Protein AF-A0A7S2XNF6-F1 (afdb_monomer)

Radius of gyration: 23.45 Å; Cα contacts (8 Å, |Δi|>4): 161; chains: 1; bounding box: 45×54×55 Å

Structure (mmCIF, N/CA/C/O backbone):
data_AF-A0A7S2XNF6-F1
#
_entry.id   AF-A0A7S2XNF6-F1
#
loop_
_atom_site.group_PDB
_atom_site.id
_atom_site.type_symbol
_atom_site.label_atom_id
_atom_site.label_alt_id
_atom_site.label_comp_id
_atom_site.label_asym_id
_atom_site.label_entity_id
_atom_site.label_seq_id
_atom_site.pdbx_PDB_ins_code
_atom_site.Cartn_x
_atom_site.Cartn_y
_atom_site.Cartn_z
_atom_site.occupancy
_atom_site.B_iso_or_equiv
_atom_site.auth_seq_id
_atom_site.auth_comp_id
_atom_site.auth_asym_id
_atom_site.auth_atom_id
_atom_site.pdbx_PDB_model_num
ATOM 1 N N . GLN A 1 1 ? -14.787 25.022 -4.572 1.00 57.69 1 GLN A N 1
ATOM 2 C CA . GLN A 1 1 ? -13.680 25.891 -5.029 1.00 57.69 1 GLN A CA 1
ATOM 3 C C . GLN A 1 1 ? -14.022 27.320 -4.637 1.00 57.69 1 GLN A C 1
ATOM 5 O O . GLN A 1 1 ? -15.188 27.674 -4.739 1.00 57.69 1 GLN A O 1
ATOM 10 N N . TYR A 1 2 ? -13.059 28.119 -4.180 1.00 61.47 2 TYR A N 1
ATOM 11 C CA . TYR A 1 2 ? -13.254 29.553 -3.937 1.00 61.47 2 TYR A CA 1
ATOM 12 C C . TYR A 1 2 ? -12.346 30.314 -4.894 1.00 61.47 2 TYR A C 1
ATOM 14 O O . TYR A 1 2 ? -11.140 30.081 -4.911 1.00 61.47 2 TYR A O 1
ATOM 22 N N . ARG A 1 3 ? -12.933 31.156 -5.753 1.00 77.12 3 ARG A N 1
ATOM 23 C CA . ARG A 1 3 ? -12.209 31.897 -6.805 1.00 77.12 3 ARG A CA 1
ATOM 24 C C . ARG A 1 3 ? -11.314 31.006 -7.691 1.00 77.12 3 ARG A C 1
ATOM 26 O O . ARG A 1 3 ? -10.176 31.350 -7.980 1.00 77.12 3 ARG A O 1
ATOM 33 N N . GLY A 1 4 ? -11.814 29.834 -8.087 1.00 78.00 4 GLY A N 1
ATOM 34 C CA . GLY A 1 4 ? -11.086 28.896 -8.956 1.00 78.00 4 GLY A CA 1
ATOM 35 C C . GLY A 1 4 ? -10.005 28.059 -8.260 1.00 78.00 4 GLY A C 1
ATOM 36 O O . GLY A 1 4 ? -9.416 27.189 -8.893 1.00 78.00 4 GLY A O 1
ATOM 37 N N . GLN A 1 5 ? -9.771 28.254 -6.959 1.00 72.00 5 GLN A N 1
ATOM 38 C CA . GLN A 1 5 ? -8.829 27.446 -6.183 1.00 72.00 5 GLN A CA 1
ATOM 39 C C . GLN A 1 5 ? -9.556 26.375 -5.360 1.00 72.00 5 GLN A C 1
ATOM 41 O O . GLN A 1 5 ? -10.692 26.560 -4.898 1.00 72.00 5 GLN A O 1
ATOM 46 N N . LYS A 1 6 ? -8.914 25.212 -5.204 1.00 75.25 6 LYS A N 1
ATOM 47 C CA . LYS A 1 6 ? -9.422 24.123 -4.362 1.00 75.25 6 LYS A CA 1
ATOM 48 C C . LYS A 1 6 ? -9.409 24.590 -2.902 1.00 75.25 6 LYS A C 1
ATOM 50 O O . LYS A 1 6 ? -8.391 25.060 -2.420 1.00 75.25 6 LYS A O 1
ATOM 55 N N . LEU A 1 7 ? -10.557 24.483 -2.231 1.00 76.69 7 LEU A N 1
ATOM 56 C CA . LEU A 1 7 ? -10.688 24.803 -0.800 1.00 76.69 7 LEU A CA 1
ATOM 57 C C . LEU A 1 7 ? -10.157 23.667 0.080 1.00 76.69 7 LEU A C 1
ATOM 59 O O . LEU A 1 7 ? -9.658 23.917 1.166 1.00 76.69 7 LEU A O 1
ATOM 63 N N . PHE A 1 8 ? -10.264 22.433 -0.411 1.00 80.88 8 PHE A N 1
ATOM 64 C CA . PHE A 1 8 ? -9.839 21.217 0.266 1.00 80.88 8 PHE A CA 1
ATOM 65 C C . PHE A 1 8 ? -9.009 20.385 -0.704 1.00 80.88 8 PHE A C 1
ATOM 67 O O . PHE A 1 8 ? -9.299 20.350 -1.905 1.00 80.88 8 PHE A O 1
ATOM 74 N N . ASN A 1 9 ? -7.981 19.735 -0.173 1.00 80.44 9 ASN A N 1
ATOM 75 C CA . ASN A 1 9 ? -7.064 18.899 -0.934 1.00 80.44 9 ASN A CA 1
ATOM 76 C C . ASN A 1 9 ? -7.484 17.429 -0.914 1.00 80.44 9 ASN A C 1
ATOM 78 O O . ASN A 1 9 ? -7.247 16.735 -1.902 1.00 80.44 9 ASN A O 1
ATOM 82 N N . ALA A 1 10 ? -8.158 16.976 0.148 1.00 80.38 10 ALA A N 1
ATOM 83 C CA . ALA A 1 10 ? -8.678 15.618 0.234 1.00 80.38 10 ALA A CA 1
ATOM 84 C C . ALA A 1 10 ? -9.987 15.530 1.038 1.00 80.38 10 ALA A C 1
ATOM 86 O O . ALA A 1 10 ? -10.392 16.456 1.747 1.00 80.38 10 ALA A O 1
ATOM 87 N N . LEU A 1 11 ? -10.657 14.389 0.885 1.00 83.06 11 LEU A N 1
ATOM 88 C CA . LEU A 1 11 ? -11.768 13.932 1.711 1.00 83.06 11 LEU A CA 1
ATOM 89 C C . LEU A 1 11 ? -11.308 12.644 2.387 1.00 83.06 11 LEU A C 1
ATOM 91 O O . LEU A 1 11 ? -11.030 11.662 1.701 1.00 83.06 11 LEU A O 1
ATOM 95 N N . ILE A 1 12 ? -11.229 12.652 3.711 1.00 84.06 12 ILE A N 1
ATOM 96 C CA . ILE A 1 12 ? -10.926 11.453 4.486 1.00 84.06 12 ILE A CA 1
ATOM 97 C C . ILE A 1 12 ? -12.250 10.796 4.839 1.00 84.06 12 ILE A C 1
ATOM 99 O O . ILE A 1 12 ? -13.157 11.458 5.339 1.00 84.06 12 ILE A O 1
ATOM 103 N N . THR A 1 13 ? -12.360 9.501 4.551 1.00 85.75 13 THR A N 1
ATOM 104 C CA . THR A 1 13 ? -13.512 8.675 4.918 1.00 85.75 13 THR A CA 1
ATOM 105 C C . THR A 1 13 ? -12.994 7.433 5.628 1.00 85.75 13 THR A C 1
ATOM 107 O O . THR A 1 13 ? -12.223 6.677 5.044 1.00 85.75 13 THR A O 1
ATOM 110 N N . ALA A 1 14 ? -13.408 7.225 6.876 1.00 83.69 14 ALA A N 1
ATOM 111 C CA . ALA A 1 14 ? -13.197 5.975 7.590 1.00 83.69 14 ALA A CA 1
ATOM 112 C C . ALA A 1 14 ? -14.506 5.188 7.608 1.00 83.69 14 ALA A C 1
ATOM 114 O O . ALA A 1 14 ? -15.572 5.731 7.926 1.00 83.69 14 ALA A O 1
ATOM 115 N N . THR A 1 15 ? -14.407 3.910 7.264 1.00 86.31 15 THR A N 1
ATOM 116 C CA . THR A 1 15 ? -15.527 2.970 7.257 1.00 86.31 15 THR A CA 1
ATOM 117 C C . THR A 1 15 ? -15.275 1.847 8.251 1.00 86.31 15 THR A C 1
ATOM 119 O O . THR A 1 15 ? -14.129 1.596 8.628 1.00 86.31 15 THR A O 1
ATOM 122 N N . ASN A 1 16 ? -16.344 1.203 8.707 1.00 84.19 16 ASN A N 1
ATOM 123 C CA . ASN A 1 16 ? -16.236 -0.062 9.429 1.00 84.19 16 ASN A CA 1
ATOM 124 C C . ASN A 1 16 ? -16.137 -1.251 8.453 1.00 84.19 16 ASN A C 1
ATOM 126 O O . ASN A 1 16 ? -16.149 -1.086 7.233 1.00 84.19 16 ASN A O 1
ATOM 130 N N . GLU A 1 17 ? -16.092 -2.464 8.993 1.00 79.75 17 GLU A N 1
ATOM 131 C CA . GLU A 1 17 ? -16.047 -3.726 8.249 1.00 79.75 17 GLU A CA 1
ATOM 132 C C . GLU A 1 17 ? -17.258 -3.967 7.330 1.00 79.75 17 GLU A C 1
ATOM 134 O O . GLU A 1 17 ? -17.167 -4.749 6.385 1.00 79.75 17 GLU A O 1
ATOM 139 N N . HIS A 1 18 ? -18.375 -3.274 7.566 1.00 86.31 18 HIS A N 1
ATOM 140 C CA . HIS A 1 18 ? -19.580 -3.329 6.737 1.00 86.31 18 HIS A CA 1
ATOM 141 C C . HIS A 1 18 ? -19.607 -2.256 5.635 1.00 86.31 18 HIS A C 1
ATOM 143 O O . HIS A 1 18 ? -20.568 -2.184 4.870 1.00 86.31 18 HIS A O 1
ATOM 149 N N . GLY A 1 19 ? -18.565 -1.424 5.529 1.00 83.31 19 GLY A N 1
ATOM 150 C CA . GLY A 1 19 ? -18.498 -0.320 4.568 1.00 83.31 19 GLY A CA 1
ATOM 151 C C . GLY A 1 19 ? -19.325 0.906 4.970 1.00 83.31 19 GLY A C 1
ATOM 152 O O . GLY A 1 19 ? -19.495 1.825 4.170 1.00 83.31 19 GLY A O 1
ATOM 153 N N . GLU A 1 20 ? -19.832 0.952 6.201 1.00 85.94 20 GLU A N 1
ATOM 154 C CA . GLU A 1 20 ? -20.594 2.085 6.718 1.00 85.94 20 GLU A CA 1
ATOM 155 C C . GLU A 1 20 ? -19.645 3.207 7.132 1.00 85.94 20 GLU A C 1
ATOM 157 O O . GLU A 1 20 ? -18.637 2.975 7.802 1.00 85.94 20 GLU A O 1
ATOM 162 N N . ILE A 1 21 ? -19.978 4.444 6.768 1.00 87.75 21 ILE A N 1
ATOM 163 C CA . ILE A 1 21 ? -19.160 5.615 7.089 1.00 87.75 21 ILE A CA 1
ATOM 164 C C . ILE A 1 21 ? -19.257 5.909 8.589 1.00 87.75 21 ILE A C 1
ATOM 166 O O . ILE A 1 21 ? -20.337 6.180 9.110 1.00 87.75 21 ILE A O 1
ATOM 170 N N . ARG A 1 22 ? -18.110 5.891 9.276 1.00 85.56 22 ARG A N 1
ATOM 171 C CA . ARG A 1 22 ? -17.988 6.209 10.711 1.00 85.56 22 ARG A CA 1
ATOM 172 C C . ARG A 1 22 ? -17.315 7.551 10.969 1.00 85.56 22 ARG A C 1
ATOM 174 O O . ARG A 1 22 ? -17.560 8.177 11.994 1.00 85.56 22 ARG A O 1
ATOM 181 N N . LEU A 1 23 ? -16.505 8.011 10.021 1.00 88.25 23 LEU A N 1
ATOM 182 C CA . LEU A 1 23 ? -15.846 9.306 10.077 1.00 88.25 23 LEU A CA 1
ATOM 183 C C . LEU A 1 23 ? -15.712 9.855 8.663 1.00 88.25 23 LEU A C 1
AT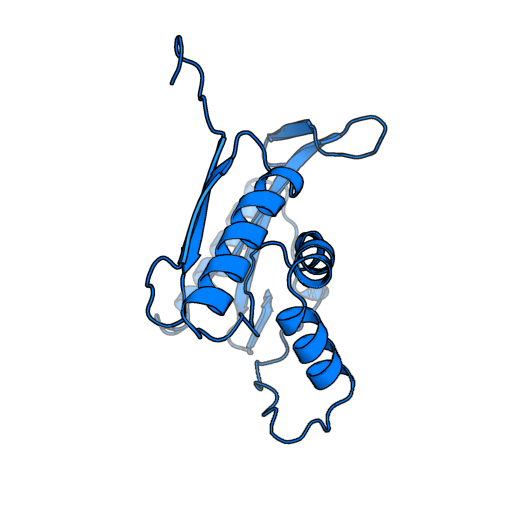OM 185 O O . LEU A 1 23 ? -15.253 9.146 7.770 1.00 88.25 23 LEU A O 1
ATOM 189 N N . GLN A 1 24 ? -16.079 11.115 8.454 1.00 89.81 24 GLN A N 1
ATOM 190 C CA . GLN A 1 24 ? -15.865 11.775 7.174 1.00 89.81 24 GLN A CA 1
ATOM 191 C C . GLN A 1 24 ? -15.599 13.263 7.374 1.00 89.81 24 GLN A C 1
ATOM 193 O O . GLN A 1 24 ? -16.384 13.956 8.016 1.00 89.81 24 GLN A O 1
ATOM 198 N N . PHE A 1 25 ? -14.483 13.757 6.840 1.00 86.12 25 PHE A N 1
ATOM 199 C CA . PHE A 1 25 ? -14.121 15.170 6.936 1.00 86.12 25 PHE A CA 1
ATOM 200 C C . PHE A 1 25 ? -13.189 15.596 5.803 1.00 86.12 25 PHE A C 1
ATOM 202 O O . PHE A 1 25 ? -12.435 14.802 5.237 1.00 86.12 25 PHE A O 1
ATOM 209 N N . HIS A 1 26 ? -13.254 16.880 5.463 1.00 85.31 26 HIS A N 1
ATOM 210 C CA . HIS A 1 26 ? -12.366 17.483 4.482 1.00 85.31 26 HIS A CA 1
ATOM 211 C C . HIS A 1 26 ? -11.036 17.878 5.118 1.00 85.31 26 HIS A C 1
ATOM 213 O O . HIS A 1 26 ? -11.017 18.410 6.227 1.00 85.31 26 HIS A O 1
ATOM 219 N N . THR A 1 27 ? -9.941 17.703 4.381 1.00 80.06 27 THR A N 1
ATOM 220 C CA . THR A 1 27 ? -8.632 18.222 4.780 1.00 80.06 27 THR A CA 1
ATOM 221 C C . THR A 1 27 ? -8.117 19.246 3.780 1.00 80.06 27 THR A C 1
ATOM 223 O O . THR A 1 27 ? -8.299 19.143 2.562 1.00 80.06 27 THR A O 1
ATOM 226 N N . VAL A 1 28 ? -7.472 20.278 4.309 1.00 74.50 28 VAL A N 1
ATOM 227 C CA . VAL A 1 28 ? -6.779 21.321 3.549 1.00 74.50 28 VAL A CA 1
ATOM 228 C C . VAL A 1 28 ? -5.314 20.955 3.293 1.00 74.50 28 VAL A C 1
ATOM 230 O O . VAL A 1 28 ? -4.676 21.569 2.445 1.00 74.50 28 VAL A O 1
ATOM 233 N N . SER A 1 29 ? -4.776 19.927 3.958 1.00 75.38 29 SER A N 1
ATOM 234 C CA . SER A 1 29 ? -3.480 19.315 3.627 1.00 75.38 29 SER A CA 1
ATOM 235 C C . SER A 1 29 ? -3.437 17.832 4.015 1.00 75.38 29 SER A C 1
ATOM 237 O O . SER A 1 29 ? -4.434 17.274 4.468 1.00 75.38 29 SER A O 1
ATOM 239 N N . ASP A 1 30 ? -2.286 17.195 3.817 1.00 69.62 30 ASP A N 1
ATOM 240 C CA . ASP A 1 30 ? -1.969 15.833 4.256 1.00 69.62 30 ASP A CA 1
ATOM 241 C C . ASP A 1 30 ? -1.483 15.756 5.719 1.00 69.62 30 ASP A C 1
ATOM 243 O O . ASP A 1 30 ? -1.061 14.693 6.169 1.00 69.62 30 ASP A O 1
ATOM 247 N N . SER A 1 31 ? -1.545 16.862 6.475 1.00 79.19 31 SER A N 1
ATOM 248 C CA . SER A 1 31 ? -1.114 16.887 7.878 1.00 79.19 31 SER A CA 1
ATOM 249 C C . SER A 1 31 ? -2.083 16.132 8.788 1.00 79.19 31 SER A C 1
ATOM 251 O O . SER A 1 31 ? -3.299 16.346 8.749 1.00 79.19 31 SER A O 1
ATOM 253 N N . HIS A 1 32 ? -1.516 15.317 9.678 1.00 83.19 32 HIS A N 1
ATOM 254 C CA . HIS A 1 32 ? -2.246 14.569 10.698 1.00 83.19 32 HIS A CA 1
ATOM 255 C C . HIS A 1 32 ? -2.990 15.451 11.708 1.00 83.19 32 HIS A C 1
ATOM 257 O O . HIS A 1 32 ? -4.031 15.033 12.212 1.00 83.19 32 HIS A O 1
ATOM 263 N N . ASP A 1 33 ? -2.542 16.688 11.949 1.00 84.69 33 ASP A N 1
ATOM 264 C CA . ASP A 1 33 ? -3.170 17.596 12.926 1.00 84.69 33 ASP A CA 1
ATOM 265 C C . ASP A 1 33 ? -4.654 17.854 12.624 1.00 84.69 33 ASP A C 1
ATOM 267 O O . ASP A 1 33 ? -5.476 18.022 13.525 1.00 84.69 33 ASP A O 1
ATOM 271 N N . GLN A 1 34 ? -5.026 17.824 11.342 1.00 84.75 34 GLN A N 1
ATOM 272 C CA . GLN A 1 34 ? -6.407 18.024 10.894 1.00 84.75 34 GLN A CA 1
ATOM 273 C C . GLN A 1 34 ? -7.319 16.837 11.213 1.00 84.75 34 GLN A C 1
ATOM 275 O O . GLN A 1 34 ? -8.539 16.975 11.163 1.00 84.75 34 GLN A O 1
ATOM 280 N N . MET A 1 35 ? -6.745 15.681 11.547 1.00 87.06 35 MET A N 1
ATOM 281 C CA . MET A 1 35 ? -7.489 14.475 11.895 1.00 87.06 35 MET A CA 1
ATOM 282 C C . MET A 1 35 ? -7.785 14.370 13.393 1.00 87.06 35 MET A C 1
ATOM 284 O O . MET A 1 35 ? -8.684 13.623 13.771 1.00 87.06 35 MET A O 1
ATOM 288 N N . ILE A 1 36 ? -7.088 15.130 14.247 1.00 89.62 36 ILE A N 1
ATOM 289 C CA . ILE A 1 36 ? -7.204 15.018 15.710 1.00 89.62 36 ILE A CA 1
ATOM 290 C C . ILE A 1 36 ? -8.638 15.281 16.177 1.00 89.62 36 ILE A C 1
ATOM 292 O O . ILE A 1 36 ? -9.240 14.430 16.829 1.00 89.62 36 ILE A O 1
ATOM 296 N N . ALA A 1 37 ? -9.204 16.438 15.824 1.00 90.12 37 ALA A N 1
ATOM 297 C CA . ALA A 1 37 ? -10.549 16.810 16.261 1.00 90.12 37 ALA A CA 1
ATOM 298 C C . ALA A 1 37 ? -11.636 15.842 15.737 1.00 90.12 37 ALA A C 1
ATOM 300 O O . ALA A 1 37 ? -12.456 15.394 16.543 1.00 90.12 37 ALA A O 1
ATOM 301 N N . PRO A 1 38 ? -11.635 15.443 14.447 1.00 90.19 38 PRO A N 1
ATOM 302 C CA . PRO A 1 38 ? -12.537 14.406 13.946 1.00 90.19 38 PRO A CA 1
ATOM 303 C C . PRO A 1 38 ? -12.408 13.062 14.680 1.00 90.19 38 PRO A C 1
ATOM 305 O O . PRO A 1 38 ? -13.424 12.474 15.045 1.00 90.19 38 PRO A O 1
ATOM 308 N N . ILE A 1 39 ? -11.184 12.586 14.946 1.00 91.44 39 ILE A N 1
ATOM 309 C CA . ILE A 1 39 ? -10.951 11.325 15.671 1.00 91.44 39 ILE A CA 1
ATOM 310 C C . ILE A 1 39 ? -11.477 11.420 17.105 1.00 91.44 39 ILE A C 1
ATOM 312 O O . ILE A 1 39 ? -12.172 10.518 17.563 1.00 91.44 39 ILE A O 1
ATOM 316 N N . GLN A 1 40 ? -11.201 12.519 17.808 1.00 92.75 40 GLN A N 1
ATOM 317 C CA . GLN A 1 40 ? -11.695 12.727 19.171 1.00 92.75 40 GLN A CA 1
ATOM 318 C C . GLN A 1 40 ? -13.226 12.780 19.225 1.00 92.75 40 GLN A C 1
ATOM 320 O O . GLN A 1 40 ? -13.823 12.190 20.124 1.00 92.75 40 GLN A O 1
ATOM 325 N N . ALA A 1 41 ? -13.870 13.439 18.258 1.00 91.25 41 ALA A N 1
ATOM 326 C CA . ALA A 1 41 ? -15.327 13.472 18.156 1.00 91.25 41 ALA A CA 1
ATOM 327 C C . ALA A 1 41 ? -15.911 12.076 17.882 1.00 91.25 41 ALA A C 1
ATOM 329 O O . 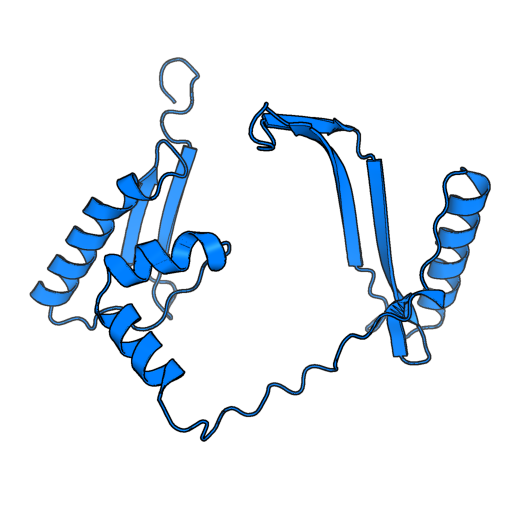ALA A 1 41 ? -16.886 11.676 18.520 1.00 91.25 41 ALA A O 1
ATOM 330 N N . PHE A 1 42 ? -15.284 11.309 16.989 1.00 92.06 42 PHE A N 1
ATOM 331 C CA . PHE A 1 42 ? -15.659 9.922 16.727 1.00 92.06 42 PHE A CA 1
ATOM 332 C C . PHE A 1 42 ? -15.549 9.053 17.986 1.00 92.06 42 PHE A C 1
ATOM 334 O O . PHE A 1 42 ? -16.525 8.420 18.370 1.00 92.06 42 PHE A O 1
ATOM 341 N N . LEU A 1 43 ? -14.412 9.076 18.686 1.00 93.06 43 LEU A N 1
ATOM 342 C CA . LEU A 1 43 ? -14.239 8.296 19.916 1.00 93.06 43 LEU A CA 1
ATOM 343 C C . LEU A 1 43 ? -15.223 8.728 21.006 1.00 93.06 43 LEU A C 1
ATOM 345 O O . LEU A 1 43 ? -15.788 7.893 21.706 1.00 93.06 43 LEU A O 1
ATOM 349 N N . LYS A 1 44 ? -15.475 10.032 21.144 1.00 93.69 44 LYS A N 1
ATOM 350 C CA . LYS A 1 44 ? -16.468 10.542 22.092 1.00 93.69 44 LYS A CA 1
ATOM 351 C C . LYS A 1 44 ? -17.859 9.975 21.796 1.00 93.69 44 LYS A C 1
ATOM 353 O O . LYS A 1 44 ? -18.482 9.422 22.695 1.00 93.69 44 LYS A O 1
ATOM 358 N N . THR A 1 45 ? -18.317 10.072 20.550 1.00 91.56 45 THR A N 1
ATOM 359 C CA . THR A 1 45 ? -19.634 9.544 20.159 1.00 91.56 45 THR A CA 1
ATOM 360 C C . THR A 1 45 ? -19.706 8.025 20.294 1.00 91.56 45 THR A C 1
ATOM 362 O O . THR A 1 45 ? -20.717 7.514 20.763 1.00 91.56 45 THR A O 1
ATOM 365 N N . ALA A 1 46 ? -18.630 7.297 19.980 1.00 90.62 46 ALA A N 1
ATOM 366 C CA . ALA A 1 46 ? -18.565 5.858 20.211 1.00 90.62 46 ALA A CA 1
ATOM 367 C C . ALA A 1 46 ? -18.817 5.512 21.689 1.00 90.62 46 ALA A C 1
ATOM 369 O O . ALA A 1 46 ? -19.673 4.679 21.973 1.00 90.62 46 ALA A O 1
ATOM 370 N N . ASN A 1 47 ? -18.185 6.226 22.628 1.00 93.31 47 ASN A N 1
ATOM 371 C CA . ASN A 1 47 ? -18.457 6.050 24.060 1.00 93.31 47 ASN A CA 1
ATOM 372 C C . ASN A 1 47 ? -19.905 6.397 24.436 1.00 93.31 47 ASN A C 1
ATOM 374 O O . ASN A 1 47 ? -20.542 5.644 25.167 1.00 93.31 47 ASN A O 1
ATOM 378 N N . GLU A 1 48 ? -20.427 7.527 23.951 1.00 94.19 48 GLU A N 1
ATOM 379 C CA . GLU A 1 48 ? -21.784 7.998 24.279 1.00 94.19 48 GLU A CA 1
ATOM 380 C C . GLU A 1 48 ? -22.873 7.009 23.840 1.00 94.19 48 GLU A C 1
ATOM 382 O O . GLU A 1 48 ? -23.878 6.855 24.534 1.00 94.19 48 GLU A O 1
ATOM 387 N N . TYR A 1 49 ? -22.660 6.313 22.722 1.00 90.69 49 TYR A N 1
ATOM 388 C CA . TYR A 1 49 ? -23.592 5.319 22.186 1.00 90.69 49 TYR A CA 1
ATOM 389 C C . TYR A 1 49 ? -23.238 3.870 22.555 1.00 90.69 49 TYR A C 1
ATOM 391 O O . TYR A 1 49 ? -23.913 2.947 22.100 1.00 90.69 49 TYR A O 1
ATOM 399 N N . GLY A 1 50 ? -22.209 3.651 23.381 1.00 90.88 50 GLY A N 1
ATOM 400 C CA . GLY A 1 50 ? -21.781 2.312 23.798 1.00 90.88 50 GLY A CA 1
ATOM 401 C C . GLY A 1 50 ? -21.235 1.449 22.655 1.00 90.88 50 GLY A C 1
ATOM 402 O O . GLY A 1 50 ? -21.373 0.230 22.688 1.00 90.88 50 GLY A O 1
ATOM 403 N N . HIS A 1 51 ? -20.661 2.071 21.625 1.00 89.00 51 HIS A N 1
ATOM 404 C CA . HIS A 1 51 ? -19.973 1.377 20.543 1.00 89.00 51 HIS A CA 1
ATOM 405 C C . HIS A 1 51 ? -18.526 1.065 20.917 1.00 89.00 51 HIS A C 1
ATOM 407 O O . HIS A 1 51 ? -17.839 1.878 21.541 1.00 89.00 51 HIS A O 1
ATOM 413 N N . ASP A 1 52 ? -18.040 -0.081 20.448 1.00 89.31 52 ASP A N 1
ATOM 414 C CA . ASP A 1 52 ? -16.638 -0.446 20.593 1.00 89.31 52 ASP A CA 1
ATOM 415 C C . ASP A 1 52 ? -15.728 0.528 19.834 1.00 89.31 52 ASP A C 1
ATOM 417 O O . ASP A 1 52 ? -16.027 1.001 18.731 1.00 89.31 52 ASP A O 1
ATOM 421 N N . HIS A 1 53 ? -14.574 0.817 20.428 1.00 92.06 53 HIS A N 1
ATOM 422 C CA . HIS A 1 53 ? -13.524 1.569 19.758 1.00 92.06 53 HIS A CA 1
ATOM 423 C C . HIS A 1 53 ? -12.798 0.698 18.721 1.00 92.06 53 HIS A C 1
ATOM 425 O O . HIS A 1 53 ? -12.681 -0.516 18.897 1.00 92.06 53 HIS A O 1
ATOM 431 N N . PRO A 1 54 ? -12.232 1.298 17.659 1.00 91.38 54 PRO A N 1
ATOM 432 C CA . PRO A 1 54 ? -11.523 0.535 16.642 1.00 91.38 54 PRO A CA 1
ATOM 433 C 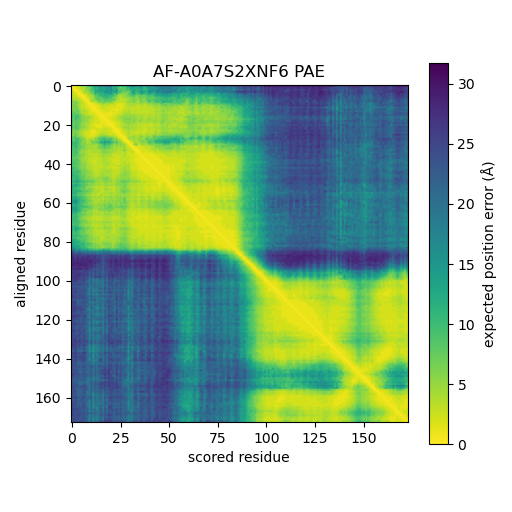C . PRO A 1 54 ? -10.273 -0.130 17.226 1.00 91.38 54 PRO A C 1
ATOM 435 O O . PRO A 1 54 ? -9.426 0.523 17.839 1.00 91.38 54 PRO A O 1
ATOM 438 N N . ILE A 1 55 ? -10.147 -1.435 17.000 1.00 91.94 55 ILE A N 1
ATOM 439 C CA . ILE A 1 55 ? -8.988 -2.257 17.394 1.00 91.94 55 ILE A CA 1
ATOM 440 C C . ILE A 1 55 ? -8.074 -2.594 16.207 1.00 91.94 55 ILE A C 1
ATOM 442 O O . ILE A 1 55 ? -6.947 -3.043 16.399 1.00 91.94 55 ILE A O 1
ATOM 446 N N . LEU A 1 56 ? -8.536 -2.335 14.982 1.00 89.38 56 LEU A N 1
ATOM 447 C CA . LEU A 1 56 ? -7.795 -2.526 13.741 1.00 89.38 56 LEU A CA 1
ATOM 448 C C . LEU A 1 56 ? -7.943 -1.280 12.864 1.00 89.38 56 LEU A C 1
ATOM 450 O O . LEU A 1 56 ? -9.032 -0.725 12.740 1.00 89.38 56 LEU A O 1
ATOM 454 N N . LEU A 1 57 ? -6.843 -0.855 12.244 1.00 88.31 57 LEU A N 1
ATOM 455 C CA . LEU A 1 57 ? -6.812 0.251 11.293 1.00 88.31 57 LEU A CA 1
ATOM 456 C C . LEU A 1 57 ? -5.969 -0.151 10.087 1.00 88.31 57 LEU A C 1
ATOM 458 O O . LEU A 1 57 ? -4.880 -0.704 10.239 1.00 88.31 57 LEU A O 1
ATOM 462 N N . THR A 1 58 ? -6.472 0.148 8.892 1.00 84.38 58 THR A N 1
ATOM 463 C CA . THR A 1 58 ? -5.742 -0.031 7.636 1.00 84.38 58 THR A CA 1
ATOM 464 C C . THR A 1 58 ? -5.435 1.334 7.031 1.00 84.38 58 THR A C 1
ATOM 466 O O . THR A 1 58 ? -6.245 2.256 7.098 1.00 84.38 58 THR A O 1
ATOM 469 N N . THR A 1 59 ? -4.228 1.481 6.496 1.00 84.81 59 THR A N 1
ATOM 470 C CA . THR A 1 59 ? -3.738 2.703 5.848 1.00 84.81 59 THR A CA 1
ATOM 471 C C . THR A 1 59 ? -2.780 2.308 4.727 1.00 84.81 59 THR A C 1
ATOM 473 O O . THR A 1 59 ? -2.093 1.288 4.820 1.00 84.81 59 THR A O 1
ATOM 476 N N . ASP A 1 60 ? -2.732 3.115 3.672 1.00 80.50 60 ASP A N 1
ATOM 477 C CA . ASP A 1 60 ? -1.756 3.016 2.587 1.00 80.50 60 ASP A CA 1
ATOM 478 C C . ASP A 1 60 ? -0.364 3.543 2.993 1.00 80.50 60 ASP A C 1
ATOM 480 O O . ASP A 1 60 ? 0.628 3.248 2.326 1.00 80.50 60 ASP A O 1
ATOM 484 N N . LYS A 1 61 ? -0.260 4.267 4.119 1.00 82.06 61 LYS A N 1
ATOM 485 C CA . LYS A 1 61 ? 0.987 4.824 4.672 1.00 82.06 61 LYS A CA 1
ATOM 486 C C . LYS A 1 61 ? 1.286 4.316 6.089 1.00 82.06 61 LYS A C 1
ATOM 488 O O . LYS A 1 61 ? 1.518 5.118 7.000 1.00 82.06 61 LYS A O 1
ATOM 493 N N . PRO A 1 62 ? 1.384 2.990 6.308 1.00 83.81 62 PRO A N 1
ATOM 494 C CA . PRO A 1 62 ? 1.515 2.408 7.645 1.00 83.81 62 PRO A CA 1
ATOM 495 C C . PRO A 1 62 ? 2.710 2.954 8.432 1.00 83.81 62 PRO A C 1
ATOM 497 O O . PRO A 1 62 ? 2.576 3.240 9.618 1.00 83.81 62 PRO A O 1
ATOM 500 N N . CYS A 1 63 ? 3.865 3.167 7.796 1.00 82.38 63 CYS A N 1
ATOM 501 C CA . CYS A 1 63 ? 5.042 3.701 8.488 1.00 82.38 63 CYS A CA 1
ATOM 502 C C . CYS A 1 63 ? 4.869 5.157 8.947 1.00 82.38 63 CYS A C 1
ATOM 504 O O . CYS A 1 63 ? 5.380 5.517 10.005 1.00 82.38 63 CYS A O 1
ATOM 506 N N . GLY A 1 64 ? 4.173 5.985 8.162 1.00 83.94 64 GLY A N 1
ATOM 507 C CA . GLY A 1 64 ? 3.942 7.392 8.498 1.00 83.94 64 GLY A CA 1
ATOM 508 C C . GLY A 1 64 ? 2.845 7.559 9.545 1.00 83.94 64 GLY A C 1
ATOM 509 O O . GLY A 1 64 ? 2.992 8.328 10.490 1.00 83.94 64 GLY A O 1
ATOM 510 N N . ASP A 1 65 ? 1.774 6.784 9.412 1.00 88.25 65 ASP A N 1
ATOM 511 C CA . ASP A 1 65 ? 0.536 6.981 10.162 1.00 88.25 65 ASP A CA 1
ATOM 512 C C . ASP A 1 65 ? 0.500 6.242 11.502 1.00 88.25 65 ASP A C 1
ATOM 514 O O . ASP A 1 65 ? -0.207 6.653 12.425 1.00 88.25 65 ASP A O 1
ATOM 518 N N . LYS A 1 66 ? 1.268 5.150 11.634 1.00 90.00 66 LYS A N 1
ATOM 519 C CA . LYS A 1 66 ? 1.209 4.258 12.801 1.00 90.00 66 LYS A CA 1
ATOM 520 C C . LYS A 1 66 ? 1.346 5.012 14.117 1.00 90.00 66 LYS A C 1
ATOM 522 O O . LYS A 1 66 ? 0.542 4.810 15.021 1.00 90.00 66 LYS A O 1
ATOM 527 N N . ARG A 1 67 ? 2.356 5.877 14.238 1.00 92.12 67 ARG A N 1
ATOM 528 C CA . ARG A 1 67 ? 2.598 6.617 15.482 1.00 92.12 67 ARG A CA 1
ATOM 529 C C . ARG A 1 67 ? 1.402 7.495 15.846 1.00 92.12 67 ARG A C 1
ATOM 531 O O . ARG A 1 67 ? 0.924 7.419 16.972 1.00 92.12 67 ARG A O 1
ATOM 538 N N . PHE A 1 68 ? 0.905 8.264 14.883 1.00 92.50 68 PHE A N 1
ATOM 539 C CA . PHE A 1 68 ? -0.202 9.188 15.085 1.00 92.50 68 PHE A CA 1
ATOM 540 C C . PHE A 1 68 ? -1.465 8.476 15.582 1.00 92.50 68 PHE A C 1
ATOM 542 O O . PHE A 1 68 ? -2.023 8.858 16.612 1.00 92.50 68 PHE A O 1
ATOM 549 N N . PHE A 1 69 ? -1.886 7.402 14.907 1.00 93.25 69 PHE A N 1
ATOM 550 C CA . PHE A 1 69 ? -3.100 6.684 15.299 1.00 93.25 69 PHE A CA 1
ATOM 551 C C . PHE A 1 69 ? -2.955 5.965 16.643 1.00 93.25 69 PHE A C 1
ATOM 553 O O . PHE A 1 69 ? -3.886 5.997 17.443 1.00 93.25 69 PHE A O 1
ATOM 560 N N . LEU A 1 70 ? -1.792 5.376 16.945 1.00 93.62 70 LEU A N 1
ATOM 561 C CA . LEU A 1 70 ? -1.549 4.753 18.254 1.00 93.62 70 LEU A CA 1
ATOM 562 C C . LEU A 1 70 ? -1.483 5.781 19.395 1.00 93.62 70 LEU A C 1
ATOM 564 O O . LEU A 1 70 ? -1.765 5.437 20.543 1.00 93.62 70 LEU A O 1
ATOM 568 N N . GLU A 1 71 ? -1.098 7.029 19.123 1.00 94.31 71 GLU A N 1
ATOM 569 C CA . GLU A 1 7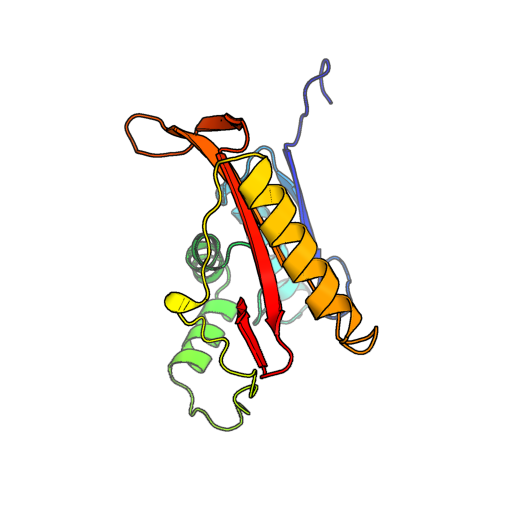1 ? -1.113 8.120 20.106 1.00 94.31 71 GLU A CA 1
ATOM 570 C C . GLU A 1 71 ? -2.543 8.603 20.405 1.00 94.31 71 GLU A C 1
ATOM 572 O O . GLU A 1 71 ? -2.859 8.859 21.567 1.00 94.31 71 GLU A O 1
ATOM 577 N N . HIS A 1 72 ? -3.416 8.651 19.395 1.00 92.81 72 HIS A N 1
ATOM 578 C CA . HIS A 1 72 ? -4.750 9.259 19.504 1.00 92.81 72 HIS A CA 1
ATOM 579 C C . HIS A 1 72 ? -5.902 8.259 19.683 1.00 92.81 72 HIS A C 1
ATOM 581 O O . HIS A 1 72 ? -7.005 8.668 20.043 1.00 92.81 72 HIS A O 1
ATOM 587 N N . ILE A 1 73 ? -5.670 6.962 19.463 1.00 94.12 73 ILE A N 1
ATOM 588 C CA . ILE A 1 73 ? -6.671 5.901 19.611 1.00 94.12 73 ILE A CA 1
ATOM 589 C C . ILE A 1 73 ? -6.109 4.806 20.531 1.00 94.12 73 ILE A C 1
ATOM 591 O O . ILE A 1 73 ? -5.353 3.930 20.107 1.00 94.12 73 ILE A O 1
ATOM 595 N N . ASN A 1 74 ? -6.485 4.847 21.812 1.00 93.75 74 ASN A N 1
ATOM 596 C CA . ASN A 1 74 ? -5.932 3.955 22.843 1.00 93.75 74 ASN A CA 1
ATOM 597 C C . ASN A 1 74 ? -6.181 2.464 22.561 1.00 93.75 74 ASN A C 1
ATOM 599 O O . ASN A 1 74 ? -5.272 1.658 22.744 1.00 93.75 74 ASN A O 1
ATOM 603 N N . SER A 1 75 ? -7.355 2.104 22.041 1.00 93.81 75 SER A N 1
ATOM 604 C CA . SER A 1 75 ? -7.702 0.716 21.695 1.00 93.81 75 SER A CA 1
ATOM 605 C C . SER A 1 75 ? -6.765 0.113 20.643 1.00 93.81 75 SER A C 1
ATOM 607 O O . SER A 1 75 ? -6.423 -1.066 20.723 1.00 93.81 75 SER A O 1
ATOM 609 N N . LEU A 1 76 ? -6.265 0.920 19.696 1.00 94.75 76 LEU A N 1
ATOM 610 C CA . LEU A 1 76 ? -5.251 0.472 18.734 1.00 94.75 76 LEU A CA 1
ATOM 611 C C . LEU A 1 76 ? -3.906 0.210 19.418 1.00 94.75 76 LEU A C 1
ATOM 613 O O . LEU A 1 76 ? -3.218 -0.751 19.078 1.00 94.75 76 LEU A O 1
ATOM 617 N N . ARG A 1 77 ? -3.521 1.044 20.391 1.00 93.94 77 ARG A N 1
ATOM 618 C CA . ARG A 1 77 ? -2.287 0.862 21.174 1.00 93.94 77 ARG A CA 1
ATOM 619 C C . ARG A 1 77 ? -2.334 -0.409 22.009 1.00 93.94 77 ARG A C 1
ATOM 621 O O . ARG A 1 77 ? -1.359 -1.158 22.030 1.00 93.94 77 ARG A O 1
ATOM 628 N N . GLU A 1 78 ? -3.457 -0.652 22.669 1.00 92.50 78 GLU A N 1
ATOM 629 C CA . GLU A 1 78 ? -3.691 -1.858 23.459 1.00 92.50 78 GLU A CA 1
ATOM 630 C C . GLU A 1 78 ? -3.639 -3.103 22.575 1.00 92.50 78 GLU A C 1
ATOM 632 O O . GLU A 1 78 ? -2.865 -4.018 22.860 1.00 92.50 78 GLU A O 1
ATOM 637 N N . MET A 1 79 ? -4.352 -3.097 21.443 1.00 91.06 79 MET A N 1
ATOM 638 C CA . MET A 1 79 ? -4.315 -4.209 20.493 1.00 91.06 79 MET A CA 1
ATOM 639 C C . MET A 1 79 ? -2.907 -4.437 19.930 1.00 91.06 79 MET A C 1
ATOM 641 O O . MET A 1 79 ? -2.436 -5.569 19.883 1.00 91.06 79 MET A O 1
ATOM 645 N N . GLN A 1 80 ? -2.177 -3.379 19.567 1.00 90.94 80 GLN A N 1
ATOM 646 C CA . GLN A 1 80 ? -0.790 -3.503 19.113 1.00 90.94 80 GLN A CA 1
ATOM 647 C C . GLN A 1 80 ? 0.113 -4.122 20.193 1.00 90.94 80 GLN A C 1
ATOM 649 O O . GLN A 1 80 ? 0.998 -4.906 19.858 1.00 90.94 80 GLN A O 1
ATOM 654 N N . SER A 1 81 ? -0.100 -3.796 21.472 1.00 89.94 81 SER A N 1
ATOM 655 C CA . SER A 1 81 ? 0.629 -4.405 22.592 1.00 89.94 81 SER A CA 1
ATOM 656 C C . SER A 1 81 ? 0.301 -5.891 22.742 1.00 89.94 81 SER A C 1
ATOM 658 O O . SER A 1 81 ? 1.212 -6.703 22.901 1.00 8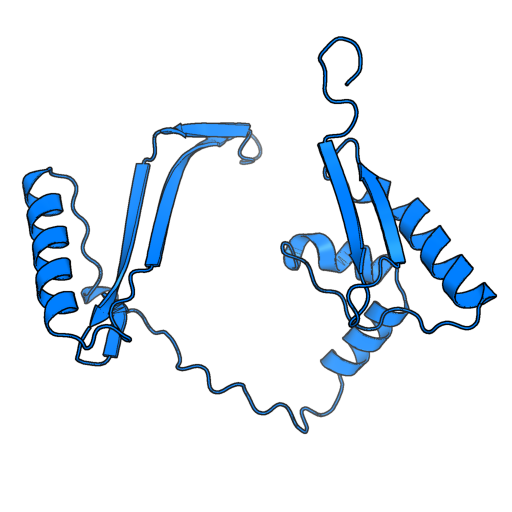9.94 81 SER A O 1
ATOM 660 N N . ILE A 1 82 ? -0.979 -6.263 22.624 1.00 88.06 82 ILE A N 1
ATOM 661 C CA . ILE A 1 82 ? -1.419 -7.665 22.628 1.00 88.06 82 ILE A CA 1
ATOM 662 C C . ILE A 1 82 ? -0.779 -8.423 21.464 1.00 88.06 82 ILE A C 1
ATOM 664 O O . ILE A 1 82 ? -0.245 -9.502 21.671 1.00 88.06 82 ILE A O 1
ATOM 668 N N . LEU A 1 83 ? -0.764 -7.857 20.257 1.00 85.06 83 LEU A N 1
ATOM 669 C CA . LEU A 1 83 ? -0.159 -8.496 19.084 1.00 85.06 83 LEU A CA 1
ATOM 670 C C . LEU A 1 83 ? 1.368 -8.610 19.187 1.00 85.06 83 LEU A C 1
ATOM 672 O O . LEU A 1 83 ? 1.942 -9.571 18.684 1.00 85.06 83 LEU A O 1
A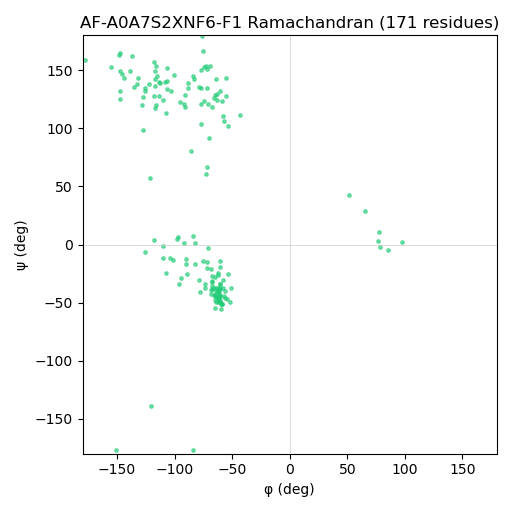TOM 676 N N . ASN A 1 84 ? 2.029 -7.653 19.842 1.00 85.69 84 ASN A N 1
ATOM 677 C CA . ASN A 1 84 ? 3.478 -7.693 20.048 1.00 85.69 84 ASN A CA 1
ATOM 678 C C . ASN A 1 84 ? 3.900 -8.720 21.108 1.00 85.69 84 ASN A C 1
ATOM 680 O O . ASN A 1 84 ? 4.984 -9.285 20.998 1.00 85.69 84 ASN A O 1
ATOM 684 N N . ASN A 1 85 ? 3.079 -8.917 22.145 1.00 82.31 85 ASN A N 1
ATOM 685 C CA . ASN A 1 85 ? 3.430 -9.714 23.326 1.00 82.31 85 ASN A CA 1
ATOM 686 C C . ASN A 1 85 ? 2.661 -11.043 23.430 1.00 82.31 85 ASN A C 1
ATOM 688 O O . ASN A 1 85 ? 2.976 -11.874 24.280 1.00 82.31 85 ASN A O 1
ATOM 692 N N . GLY A 1 86 ? 1.622 -11.227 22.620 1.00 70.62 86 GLY A N 1
ATOM 693 C CA . GLY A 1 86 ? 0.755 -12.396 22.646 1.00 70.62 86 GLY A CA 1
ATOM 694 C C . GLY A 1 86 ? 1.443 -13.638 22.077 1.00 70.62 86 GLY A C 1
ATOM 695 O O . GLY A 1 86 ? 2.350 -13.530 21.248 1.00 70.62 86 GLY A O 1
ATOM 696 N N . PRO A 1 87 ? 1.024 -14.842 22.499 1.00 60.78 87 PRO A N 1
ATOM 697 C CA . PRO A 1 87 ? 1.519 -16.072 21.903 1.00 60.78 87 PRO A CA 1
ATOM 698 C C . PRO A 1 87 ? 1.168 -16.092 20.410 1.00 60.78 87 PRO A C 1
ATOM 700 O O . PRO A 1 87 ? 0.025 -15.844 20.027 1.00 60.78 87 PRO A O 1
ATOM 703 N N . VAL A 1 88 ? 2.148 -16.410 19.557 1.00 58.66 88 VAL A N 1
ATOM 704 C CA . VAL A 1 88 ? 1.943 -16.644 18.116 1.00 58.66 88 VAL A CA 1
ATOM 705 C C . VAL A 1 88 ? 1.211 -17.980 17.936 1.00 58.66 88 VAL A C 1
ATOM 707 O O . VAL A 1 88 ? 1.762 -18.966 17.462 1.00 58.66 88 VAL A O 1
ATOM 710 N N . THR A 1 89 ? -0.036 -18.061 18.385 1.00 52.78 89 THR A N 1
ATOM 711 C CA . THR A 1 89 ? -0.899 -19.230 18.212 1.00 52.78 89 THR A CA 1
ATOM 712 C C . THR A 1 89 ? -1.956 -18.887 17.180 1.00 52.78 89 THR A C 1
ATOM 714 O O . THR A 1 89 ? -2.800 -18.031 17.420 1.00 52.78 89 THR A O 1
ATOM 717 N N . GLY A 1 90 ? -1.912 -19.550 16.023 1.00 54.19 90 GLY A N 1
ATOM 718 C CA . GLY A 1 90 ? -2.961 -19.437 15.005 1.00 54.19 90 GLY A CA 1
ATOM 719 C C . GLY A 1 90 ? -2.687 -18.467 13.856 1.00 54.19 90 GLY A C 1
ATOM 720 O O . GLY A 1 90 ? -3.518 -18.380 12.955 1.00 54.19 90 GLY A O 1
ATOM 721 N N . VAL A 1 91 ? -1.518 -17.816 13.798 1.00 50.72 91 VAL A N 1
ATOM 722 C CA . VAL A 1 91 ? -1.045 -17.272 12.520 1.00 50.72 91 VAL A CA 1
ATOM 723 C C . VAL A 1 91 ? -0.664 -18.482 11.674 1.00 50.72 91 VAL A C 1
ATOM 725 O O . VAL A 1 91 ? 0.460 -18.977 11.743 1.00 50.72 91 VAL A O 1
ATOM 728 N N . GLN A 1 92 ? -1.611 -18.997 10.882 1.00 49.88 92 GLN A N 1
ATOM 729 C CA . GLN A 1 92 ? -1.211 -19.601 9.620 1.00 49.88 92 GLN A CA 1
ATOM 730 C C . GLN A 1 92 ? -0.402 -18.504 8.946 1.00 49.88 92 GLN A C 1
ATOM 732 O O . GLN A 1 92 ? -0.973 -17.511 8.495 1.00 49.88 92 GLN A O 1
ATOM 737 N N . SER A 1 93 ? 0.928 -18.626 8.990 1.00 52.50 93 SER A N 1
ATOM 738 C CA . SER A 1 93 ? 1.800 -17.905 8.079 1.00 52.50 93 SER A CA 1
ATOM 739 C C . SER A 1 93 ? 1.111 -18.052 6.743 1.00 52.50 93 SER A C 1
ATOM 741 O O . SER A 1 93 ? 0.940 -19.180 6.272 1.00 52.50 93 SER A O 1
ATOM 743 N N . ALA A 1 94 ? 0.580 -16.955 6.210 1.00 51.34 94 ALA A N 1
ATOM 744 C CA . ALA A 1 94 ? 0.078 -16.993 4.864 1.00 51.34 94 ALA A CA 1
ATOM 745 C C . ALA A 1 94 ? 1.293 -17.443 4.059 1.00 51.34 94 ALA A C 1
ATOM 747 O O . ALA A 1 94 ? 2.282 -16.715 3.981 1.00 51.34 94 ALA A O 1
ATOM 748 N N . ASN A 1 95 ? 1.273 -18.699 3.603 1.00 53.72 95 ASN A N 1
ATOM 749 C CA . ASN A 1 95 ? 2.342 -19.306 2.823 1.00 53.72 95 ASN A CA 1
ATOM 750 C C . ASN A 1 95 ? 2.270 -18.689 1.430 1.00 53.72 95 ASN A C 1
ATOM 752 O O . ASN A 1 95 ? 2.007 -19.358 0.432 1.00 53.72 95 ASN A O 1
ATOM 756 N N . PHE A 1 96 ? 2.434 -17.370 1.381 1.00 56.84 96 PHE A N 1
ATOM 757 C CA . PHE A 1 96 ? 2.722 -16.671 0.166 1.00 56.84 96 PHE A CA 1
ATOM 758 C C . PHE A 1 96 ? 4.075 -17.197 -0.294 1.00 56.84 96 PHE A C 1
ATOM 760 O O . PHE A 1 96 ? 5.007 -17.281 0.513 1.00 56.84 96 PHE A O 1
ATOM 767 N N . PRO A 1 97 ? 4.185 -17.614 -1.560 1.00 66.94 97 PRO A N 1
ATOM 768 C CA . PRO A 1 97 ? 5.463 -18.034 -2.091 1.00 66.94 97 PRO A CA 1
ATOM 769 C C . PRO 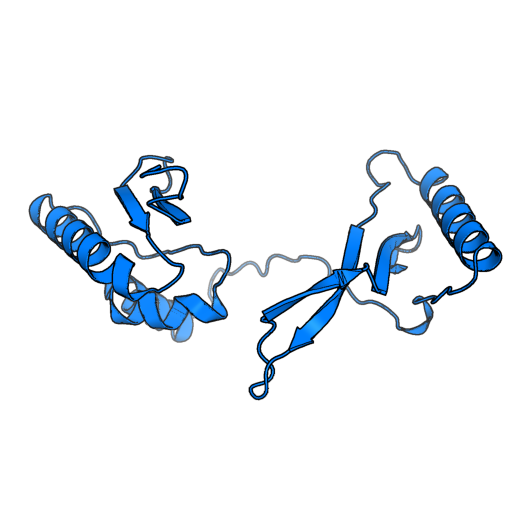A 1 97 ? 6.463 -16.897 -1.882 1.00 66.94 97 PRO A C 1
ATOM 771 O O . PRO A 1 97 ? 6.190 -15.748 -2.239 1.00 66.94 97 PRO A O 1
ATOM 774 N N . THR A 1 98 ? 7.604 -17.215 -1.272 1.00 65.06 98 THR A N 1
ATOM 775 C CA . THR A 1 98 ? 8.709 -16.269 -1.143 1.00 65.06 98 THR A CA 1
ATOM 776 C C . THR A 1 98 ? 9.107 -15.830 -2.545 1.00 65.06 98 THR A C 1
ATOM 778 O O . THR A 1 98 ? 9.626 -16.622 -3.330 1.00 65.06 98 THR A O 1
ATOM 781 N N . CYS A 1 99 ? 8.830 -14.572 -2.876 1.00 68.44 99 CYS A N 1
ATOM 782 C CA . CYS A 1 99 ? 9.265 -13.984 -4.131 1.00 68.44 99 CYS A CA 1
ATOM 783 C C . CYS A 1 99 ? 10.753 -13.641 -3.998 1.00 68.44 99 CYS A C 1
ATOM 785 O O . CYS A 1 99 ? 11.113 -12.681 -3.319 1.00 68.44 99 CYS A O 1
ATOM 787 N N . SER A 1 100 ? 11.620 -14.456 -4.598 1.00 79.25 100 SER A N 1
ATOM 788 C CA . SER A 1 100 ? 13.054 -14.184 -4.693 1.00 79.25 100 SER A CA 1
ATOM 789 C C . SER A 1 100 ? 13.422 -13.856 -6.134 1.00 79.25 100 SER A C 1
ATOM 791 O O . SER A 1 100 ? 13.185 -14.663 -7.034 1.00 79.25 100 SER A O 1
ATOM 793 N N . VAL A 1 101 ? 14.033 -12.693 -6.343 1.00 84.06 101 VAL A N 1
ATOM 794 C CA . VAL A 1 101 ? 14.587 -12.295 -7.640 1.00 84.06 101 VAL A CA 1
ATOM 795 C C . VAL A 1 101 ? 16.071 -12.653 -7.653 1.00 84.06 101 VAL A C 1
ATOM 797 O O . VAL A 1 101 ? 16.815 -12.194 -6.788 1.00 84.06 101 VAL A O 1
ATOM 800 N N . ASP A 1 102 ? 16.507 -13.467 -8.617 1.00 89.38 102 ASP A N 1
ATOM 801 C CA . ASP A 1 102 ? 17.937 -13.669 -8.871 1.00 89.38 102 ASP A CA 1
ATOM 802 C C . ASP A 1 102 ? 18.466 -12.446 -9.641 1.00 89.38 102 ASP A C 1
ATOM 804 O O . ASP A 1 102 ? 17.981 -12.179 -10.745 1.00 89.38 102 ASP A O 1
ATOM 808 N N . PRO A 1 103 ? 19.463 -11.704 -9.122 1.00 89.44 103 PRO A N 1
ATOM 809 C CA . PRO A 1 103 ? 20.049 -10.566 -9.828 1.00 89.44 103 PRO A CA 1
ATOM 810 C C . PRO A 1 103 ? 20.546 -10.892 -11.243 1.00 89.44 103 PRO A C 1
ATOM 812 O O . PRO A 1 103 ? 20.584 -10.004 -12.088 1.00 89.44 103 PRO A O 1
ATOM 815 N N . LYS A 1 104 ? 20.902 -12.152 -11.532 1.00 91.12 104 LYS A N 1
ATOM 816 C CA . LYS A 1 104 ? 21.327 -12.592 -12.873 1.00 91.12 104 LYS A CA 1
ATOM 817 C C . LYS A 1 104 ? 20.203 -12.568 -13.908 1.00 91.12 104 LYS A C 1
ATOM 819 O O . LYS A 1 104 ? 20.488 -12.529 -15.104 1.00 91.12 104 LYS A O 1
ATOM 824 N N . ASN A 1 105 ? 18.950 -12.599 -13.462 1.00 90.69 105 ASN A N 1
ATOM 825 C CA . ASN A 1 105 ? 17.786 -12.515 -14.338 1.00 90.69 105 ASN A CA 1
ATOM 826 C C . ASN A 1 105 ? 17.441 -11.069 -14.711 1.00 90.69 105 ASN A C 1
ATOM 828 O O . ASN A 1 105 ? 16.740 -10.854 -15.696 1.00 90.69 105 ASN A O 1
ATOM 832 N N . VAL A 1 106 ? 17.959 -10.085 -13.970 1.00 93.06 106 VAL A N 1
ATOM 833 C CA . VAL A 1 106 ? 17.698 -8.671 -14.234 1.00 93.06 106 VAL A CA 1
ATOM 834 C C . VAL A 1 106 ? 18.488 -8.227 -15.459 1.00 93.06 106 VAL A C 1
ATOM 836 O O . VAL A 1 106 ? 19.716 -8.322 -15.503 1.00 93.06 106 VAL A O 1
ATOM 839 N N . ARG A 1 107 ? 17.779 -7.697 -16.457 1.00 93.88 107 ARG A N 1
ATOM 840 C CA . ARG A 1 107 ? 18.378 -7.123 -17.664 1.00 93.88 107 ARG A CA 1
ATOM 841 C C . ARG A 1 107 ? 18.065 -5.640 -17.759 1.00 93.88 107 ARG A C 1
ATOM 843 O O . ARG A 1 107 ? 16.934 -5.221 -17.544 1.00 93.88 107 ARG A O 1
ATOM 850 N N . VAL A 1 108 ? 19.076 -4.858 -18.122 1.00 94.69 108 VAL A N 1
ATOM 851 C CA . VAL A 1 108 ? 18.958 -3.413 -18.335 1.00 94.69 108 VAL A CA 1
ATOM 852 C C . VAL A 1 108 ? 19.197 -3.130 -19.809 1.00 94.69 108 VAL A C 1
ATOM 854 O O . VAL A 1 108 ? 20.206 -3.562 -20.363 1.00 94.69 108 VAL A O 1
ATOM 857 N N . ALA A 1 109 ? 18.276 -2.402 -20.434 1.00 95.50 109 ALA A N 1
ATOM 858 C CA . ALA A 1 109 ? 18.402 -1.945 -21.810 1.00 95.50 109 ALA A CA 1
ATOM 859 C C . ALA A 1 109 ? 18.224 -0.431 -21.886 1.00 95.50 109 ALA A C 1
ATOM 861 O O . ALA A 1 109 ? 17.293 0.124 -21.305 1.00 95.50 109 ALA A O 1
ATOM 862 N N . SER A 1 110 ? 19.112 0.212 -22.644 1.00 95.25 110 SER A N 1
ATOM 863 C CA . SER A 1 110 ? 19.138 1.672 -22.807 1.00 95.25 110 SER A CA 1
ATOM 864 C C . SER A 1 110 ? 19.089 2.110 -24.272 1.00 95.25 110 SER A C 1
ATOM 866 O O . SER A 1 110 ? 18.978 3.303 -24.549 1.00 95.25 110 SER A O 1
ATOM 868 N N . THR A 1 111 ? 19.170 1.171 -25.222 1.00 97.00 111 THR A N 1
ATOM 869 C CA . THR A 1 111 ? 19.038 1.452 -26.657 1.00 97.00 111 THR A CA 1
ATOM 870 C C . THR A 1 111 ? 17.689 0.965 -27.175 1.00 97.00 111 THR A C 1
ATOM 872 O O . THR A 1 111 ? 17.114 0.012 -26.654 1.00 97.00 111 THR A O 1
ATOM 875 N N . ILE A 1 112 ? 17.175 1.606 -28.228 1.00 95.75 112 ILE A N 1
ATOM 876 C CA . ILE A 1 112 ? 15.892 1.222 -28.841 1.00 95.75 112 ILE A CA 1
ATOM 877 C C . ILE A 1 112 ? 15.919 -0.238 -29.314 1.00 95.75 112 ILE A C 1
ATOM 879 O O . ILE A 1 112 ? 14.915 -0.936 -29.189 1.00 95.75 112 ILE A O 1
ATOM 883 N N . VAL A 1 113 ? 17.056 -0.695 -29.848 1.00 97.38 113 VAL A N 1
ATOM 884 C CA . VAL A 1 113 ? 17.221 -2.069 -30.339 1.00 97.38 113 VAL A CA 1
ATOM 885 C C . VAL A 1 113 ? 17.107 -3.052 -29.176 1.00 97.38 113 VAL A C 1
ATOM 887 O O . VAL A 1 113 ? 16.208 -3.889 -29.197 1.00 97.38 113 VAL A O 1
ATOM 890 N N . ASP A 1 114 ? 17.904 -2.870 -28.120 1.00 96.12 114 ASP A N 1
ATOM 891 C CA . ASP A 1 114 ? 17.901 -3.767 -26.955 1.00 96.12 114 ASP A CA 1
ATOM 892 C C . ASP A 1 114 ? 16.536 -3.789 -26.253 1.00 96.12 114 ASP A C 1
ATOM 894 O O . ASP A 1 114 ? 16.051 -4.842 -25.842 1.00 96.12 114 ASP A O 1
ATOM 898 N N . ILE A 1 115 ? 15.880 -2.627 -26.138 1.00 96.25 115 ILE A N 1
ATOM 899 C CA . ILE A 1 115 ? 14.540 -2.520 -25.545 1.00 96.25 115 ILE A CA 1
ATOM 900 C C . ILE A 1 115 ? 13.539 -3.345 -26.358 1.00 96.25 115 ILE A C 1
ATOM 902 O O . ILE A 1 115 ? 12.779 -4.134 -25.793 1.00 96.25 115 ILE A O 1
ATOM 906 N N . ASN A 1 116 ? 13.533 -3.185 -27.683 1.00 97.12 116 ASN A N 1
ATOM 907 C CA . ASN A 1 116 ? 12.620 -3.920 -28.553 1.00 97.12 116 ASN A CA 1
ATOM 908 C C . ASN A 1 116 ? 12.887 -5.427 -28.517 1.00 97.12 116 ASN A C 1
ATOM 910 O O . ASN A 1 116 ? 11.931 -6.206 -28.496 1.00 97.12 116 ASN A O 1
ATOM 914 N N . GLU A 1 117 ? 14.155 -5.839 -28.483 1.00 96.62 117 GLU A N 1
ATOM 915 C CA . GLU A 1 117 ? 14.547 -7.244 -28.375 1.00 96.62 117 GLU A CA 1
ATOM 916 C C . GLU A 1 117 ? 14.087 -7.857 -27.049 1.00 96.62 117 GLU A C 1
ATOM 918 O O . GLU A 1 117 ? 13.404 -8.883 -27.063 1.00 96.62 117 GLU A O 1
ATOM 923 N N . LEU A 1 118 ? 14.358 -7.204 -25.913 1.00 94.81 118 LEU A N 1
ATOM 924 C CA . LEU A 1 118 ? 13.933 -7.686 -24.594 1.00 94.81 118 LEU A CA 1
ATOM 925 C C . LEU A 1 118 ? 12.411 -7.783 -24.475 1.00 94.81 118 LEU A C 1
ATOM 927 O O . LEU A 1 118 ? 11.885 -8.804 -24.031 1.00 94.81 118 LEU A O 1
ATOM 931 N N . VAL A 1 119 ? 11.686 -6.746 -24.901 1.00 95.00 119 VAL A N 1
ATOM 932 C CA . VAL A 1 119 ? 10.217 -6.737 -24.837 1.00 95.00 119 VAL A CA 1
ATOM 933 C C . VAL A 1 119 ? 9.625 -7.803 -25.759 1.00 95.00 119 VAL A C 1
ATOM 935 O O . VAL A 1 119 ? 8.628 -8.440 -25.407 1.00 95.00 119 VAL A O 1
ATOM 938 N N . SER A 1 120 ? 10.222 -8.027 -26.931 1.00 96.06 120 SER A N 1
ATOM 939 C CA . SER A 1 120 ? 9.775 -9.072 -27.857 1.00 96.06 120 SER A CA 1
ATOM 940 C C . SER A 1 120 ? 10.038 -10.471 -27.303 1.00 96.06 120 SER A C 1
ATOM 942 O O . SER A 1 120 ? 9.142 -11.312 -27.368 1.00 96.06 120 SER A O 1
ATOM 944 N N . ALA A 1 121 ? 11.207 -10.700 -26.697 1.00 93.75 121 ALA A N 1
ATOM 945 C CA . ALA A 1 121 ? 11.547 -11.957 -26.036 1.00 93.75 121 ALA A CA 1
ATOM 946 C C . ALA A 1 121 ? 10.583 -12.260 -24.877 1.00 93.75 121 ALA A C 1
ATOM 948 O O . ALA A 1 121 ? 9.956 -13.316 -24.866 1.00 93.75 121 ALA A O 1
ATOM 949 N N . MET A 1 122 ? 10.354 -11.292 -23.981 1.00 94.94 122 MET A N 1
ATOM 950 C CA . MET A 1 122 ? 9.369 -11.410 -22.898 1.00 94.94 122 MET A CA 1
ATOM 951 C C . MET A 1 122 ? 7.977 -11.766 -23.439 1.00 94.94 122 MET A C 1
ATOM 953 O O . MET A 1 122 ? 7.305 -12.663 -22.932 1.00 94.94 122 MET A O 1
ATOM 957 N N . ARG A 1 123 ? 7.518 -11.078 -24.494 1.00 94.69 123 ARG A N 1
ATOM 958 C CA . ARG A 1 123 ? 6.215 -11.359 -25.117 1.00 94.69 123 ARG A CA 1
ATOM 959 C C . ARG A 1 123 ? 6.139 -12.767 -25.698 1.00 94.69 123 ARG A C 1
ATOM 961 O O . ARG A 1 123 ? 5.063 -13.357 -25.640 1.00 94.69 123 ARG A O 1
ATOM 968 N N . ALA A 1 124 ? 7.221 -13.272 -26.286 1.00 94.75 124 ALA A N 1
ATOM 969 C CA . ALA A 1 124 ? 7.278 -14.631 -26.807 1.00 94.75 124 ALA A CA 1
ATOM 970 C C . ALA A 1 124 ? 7.162 -15.654 -25.667 1.00 94.75 124 ALA A C 1
ATOM 972 O O . ALA A 1 124 ? 6.292 -16.516 -25.726 1.00 94.75 124 ALA A O 1
ATOM 973 N N . GLU A 1 125 ? 7.925 -15.489 -24.585 1.00 93.12 125 GLU A N 1
ATOM 974 C CA . GLU A 1 125 ? 7.870 -16.384 -23.419 1.00 93.12 125 GLU A CA 1
ATOM 975 C C . GLU A 1 125 ? 6.480 -16.396 -22.760 1.00 93.12 125 GLU A C 1
ATOM 977 O O . GLU A 1 125 ? 5.916 -17.453 -22.477 1.00 93.12 125 GLU A O 1
ATOM 982 N N . LEU A 1 126 ? 5.860 -15.225 -22.592 1.00 93.69 126 LEU A N 1
ATOM 983 C CA . LEU A 1 126 ? 4.514 -15.125 -22.025 1.00 93.69 126 LEU A CA 1
ATOM 984 C C . LEU A 1 126 ? 3.437 -15.772 -22.906 1.00 93.69 126 LEU A C 1
ATOM 986 O O . LEU A 1 126 ? 2.412 -16.216 -22.386 1.00 93.69 126 LEU A O 1
ATOM 990 N N . ARG A 1 127 ? 3.622 -15.834 -24.231 1.00 94.25 127 ARG A N 1
ATOM 991 C CA . ARG A 1 127 ? 2.658 -16.492 -25.132 1.00 94.25 127 ARG A CA 1
ATOM 992 C C . ARG A 1 127 ? 2.608 -18.001 -24.915 1.00 94.25 127 ARG A C 1
ATOM 994 O O . ARG A 1 127 ? 1.519 -18.561 -25.028 1.00 94.25 127 ARG A O 1
ATOM 1001 N N . GLU A 1 128 ? 3.721 -18.615 -24.530 1.00 92.50 128 GLU A N 1
ATOM 1002 C CA . GLU A 1 128 ? 3.795 -20.050 -24.232 1.00 92.50 128 GLU A CA 1
ATOM 1003 C C . GLU A 1 128 ? 3.081 -20.416 -22.919 1.00 92.50 128 GLU A C 1
ATOM 1005 O O . GLU A 1 128 ? 2.664 -21.557 -22.717 1.00 92.50 128 GLU A O 1
ATOM 1010 N N . LEU A 1 129 ? 2.861 -19.444 -22.026 1.00 90.25 129 LEU A N 1
ATOM 1011 C CA . LEU A 1 129 ? 2.112 -19.668 -20.791 1.00 90.25 129 LEU A CA 1
ATOM 1012 C C . LEU A 1 129 ? 0.592 -19.720 -21.041 1.00 90.25 129 LEU A C 1
ATOM 1014 O O . LEU A 1 129 ? 0.071 -19.009 -21.912 1.00 90.25 129 LEU A O 1
ATOM 1018 N N . PRO A 1 130 ? -0.172 -20.477 -20.225 1.00 91.88 130 PRO A N 1
ATOM 1019 C CA . PRO A 1 130 ? -1.631 -20.402 -20.217 1.00 91.88 130 PRO A CA 1
ATOM 1020 C C . PRO A 1 130 ? -2.109 -18.967 -19.976 1.00 91.88 130 PRO A C 1
ATOM 1022 O O . PRO A 1 130 ? -1.540 -18.265 -19.145 1.00 91.88 130 PRO A O 1
ATOM 1025 N N . ALA A 1 131 ? -3.200 -18.546 -20.622 1.00 89.62 131 ALA A N 1
ATOM 1026 C CA . ALA A 1 131 ? -3.700 -17.165 -20.539 1.00 89.62 131 ALA A CA 1
ATOM 1027 C C . ALA A 1 131 ? -3.863 -16.648 -19.094 1.00 89.62 131 ALA A C 1
ATOM 1029 O O . ALA A 1 131 ? -3.522 -15.506 -18.807 1.00 89.62 131 ALA A O 1
ATOM 1030 N N . LYS A 1 132 ? -4.297 -17.512 -18.164 1.00 88.44 132 LYS A N 1
ATOM 1031 C CA . LYS A 1 132 ? -4.461 -17.192 -16.732 1.00 88.44 132 LYS A CA 1
ATOM 1032 C C . LYS A 1 132 ? -3.149 -17.005 -15.955 1.00 88.44 132 LYS A C 1
ATOM 1034 O O . LYS A 1 132 ? -3.208 -16.753 -14.761 1.00 88.44 132 LYS A O 1
ATOM 1039 N N . LYS A 1 133 ? -1.991 -17.198 -16.589 1.00 86.12 133 LYS A N 1
ATOM 1040 C CA . LYS A 1 133 ? -0.651 -17.046 -15.999 1.00 86.12 133 LYS A CA 1
ATOM 1041 C C . LYS A 1 133 ? 0.177 -15.949 -16.678 1.00 86.12 133 LYS A C 1
ATOM 1043 O O . LYS A 1 133 ? 1.335 -15.761 -16.330 1.00 86.12 133 LYS A O 1
ATOM 1048 N N . ARG A 1 134 ? -0.400 -15.224 -17.643 1.00 91.75 134 ARG A N 1
ATOM 1049 C CA . ARG A 1 134 ? 0.278 -14.149 -18.380 1.00 91.75 134 ARG A CA 1
ATOM 1050 C C . ARG A 1 134 ? 0.158 -12.837 -17.612 1.00 91.75 134 ARG A C 1
ATOM 1052 O O . ARG A 1 134 ? -0.706 -12.019 -17.915 1.00 91.75 134 ARG A O 1
ATOM 1059 N N . PHE A 1 135 ? 1.005 -12.663 -16.606 1.00 89.06 135 PHE A N 1
ATOM 1060 C CA . PHE A 1 135 ? 1.053 -11.448 -15.797 1.00 89.06 135 PHE A CA 1
ATOM 1061 C C . PHE A 1 135 ? 2.369 -10.712 -16.019 1.00 89.06 135 PHE A C 1
ATOM 1063 O O . PHE A 1 135 ? 3.424 -11.337 -16.108 1.00 89.06 135 PHE A O 1
ATOM 1070 N N . ILE A 1 136 ? 2.283 -9.386 -16.091 1.00 93.12 136 ILE A N 1
ATOM 1071 C CA . ILE A 1 136 ? 3.429 -8.479 -16.102 1.00 93.12 136 ILE A CA 1
ATOM 1072 C C . ILE A 1 136 ? 3.173 -7.453 -15.004 1.00 93.12 136 ILE A C 1
ATOM 1074 O O . ILE A 1 136 ? 2.112 -6.825 -14.994 1.00 93.12 136 ILE A O 1
ATOM 1078 N N . SER A 1 137 ? 4.124 -7.279 -14.095 1.00 91.50 137 SER A N 1
ATOM 1079 C CA . SER A 1 137 ? 4.163 -6.117 -13.211 1.00 91.50 137 SER A CA 1
ATOM 1080 C C . SER A 1 137 ? 4.940 -4.998 -13.888 1.00 91.50 137 SER A C 1
ATOM 1082 O O . SER A 1 137 ? 5.972 -5.245 -14.513 1.00 91.50 137 SER A O 1
ATOM 1084 N N . VAL A 1 138 ? 4.441 -3.774 -13.754 1.00 94.94 138 VAL A N 1
ATOM 1085 C CA . VAL A 1 138 ? 5.047 -2.579 -14.336 1.00 94.94 138 VAL A CA 1
ATOM 1086 C C . VAL A 1 138 ? 5.259 -1.573 -13.224 1.00 94.94 138 VAL A C 1
ATOM 1088 O O . VAL A 1 138 ? 4.331 -1.312 -12.460 1.00 94.94 138 VAL A O 1
ATOM 1091 N N . ASP A 1 139 ? 6.454 -1.005 -13.179 1.00 94.81 139 ASP A N 1
ATOM 1092 C CA . ASP A 1 139 ? 6.773 0.137 -12.334 1.00 94.81 139 ASP A CA 1
ATOM 1093 C C . ASP A 1 139 ? 7.615 1.151 -13.119 1.00 94.81 139 ASP A C 1
ATOM 1095 O O . ASP A 1 139 ? 8.146 0.842 -14.194 1.00 94.81 139 ASP A O 1
ATOM 1099 N N . ALA A 1 140 ? 7.682 2.386 -12.639 1.00 93.44 140 ALA A N 1
ATOM 1100 C CA . ALA A 1 140 ? 8.453 3.435 -13.284 1.00 93.44 140 ALA A CA 1
ATOM 1101 C C . ALA A 1 140 ? 9.055 4.394 -12.262 1.00 93.44 140 ALA A C 1
ATOM 1103 O O . ALA A 1 140 ? 8.433 4.735 -11.264 1.00 93.44 140 ALA A O 1
ATOM 1104 N N . GLU A 1 141 ? 10.240 4.902 -12.583 1.00 93.00 141 GLU A N 1
ATOM 1105 C CA . GLU A 1 141 ? 10.934 5.903 -11.783 1.00 93.00 141 GLU A CA 1
ATOM 1106 C C . GLU A 1 141 ? 11.066 7.199 -12.575 1.00 93.00 141 GLU A C 1
ATOM 1108 O O . GLU A 1 141 ? 11.282 7.197 -13.793 1.00 93.00 141 GLU A O 1
ATOM 1113 N N . TRP A 1 142 ? 10.975 8.331 -11.882 1.00 92.38 142 TRP A N 1
ATOM 1114 C CA . TRP A 1 142 ? 11.078 9.662 -12.477 1.00 92.38 142 TRP A CA 1
ATOM 1115 C C . TRP A 1 142 ? 12.278 10.414 -11.926 1.00 92.38 142 TRP A C 1
ATOM 1117 O O . TRP A 1 142 ? 12.632 10.297 -10.752 1.00 92.38 142 TRP A O 1
ATOM 1127 N N . ASP A 1 143 ? 12.848 11.280 -12.758 1.00 90.75 143 ASP A N 1
ATOM 1128 C CA . ASP A 1 143 ? 13.782 12.291 -12.281 1.00 90.75 143 ASP A CA 1
ATOM 1129 C C . ASP A 1 143 ? 13.081 13.169 -11.238 1.00 90.75 143 ASP A C 1
ATOM 1131 O O . ASP A 1 143 ? 12.052 13.792 -11.517 1.00 90.75 143 ASP A O 1
ATOM 1135 N N . THR A 1 144 ? 13.642 13.250 -10.032 1.00 88.88 144 THR A N 1
ATOM 1136 C CA . THR A 1 144 ? 13.078 14.051 -8.939 1.00 88.88 144 THR A CA 1
ATOM 1137 C C . THR A 1 144 ? 13.920 15.289 -8.667 1.00 88.88 144 THR A C 1
ATOM 1139 O O . THR A 1 144 ? 15.149 15.257 -8.669 1.00 88.88 144 THR A O 1
ATOM 1142 N N . VAL A 1 145 ? 13.250 16.410 -8.406 1.00 88.62 145 VAL A N 1
ATOM 1143 C CA . VAL A 1 145 ? 13.880 17.611 -7.856 1.00 88.62 145 VAL A CA 1
ATOM 1144 C C . VAL A 1 145 ? 13.773 17.519 -6.346 1.00 88.62 145 VAL A C 1
ATOM 1146 O O . VAL A 1 145 ? 12.669 17.473 -5.804 1.00 88.62 145 VAL A O 1
ATOM 1149 N N . LYS A 1 146 ? 14.917 17.487 -5.666 1.00 90.56 146 LYS A N 1
ATOM 1150 C CA . LYS A 1 146 ? 14.988 17.434 -4.206 1.00 90.56 146 LYS A CA 1
ATOM 1151 C C . LYS A 1 146 ? 15.424 18.787 -3.654 1.00 90.56 146 LYS A C 1
ATOM 1153 O O . LYS A 1 146 ? 16.279 19.446 -4.241 1.00 90.56 146 LYS A O 1
ATOM 1158 N N . ASN A 1 147 ? 14.837 19.212 -2.539 1.00 89.00 147 ASN A N 1
ATOM 1159 C CA . ASN A 1 147 ? 15.326 20.384 -1.810 1.00 89.00 147 ASN A CA 1
ATOM 1160 C C . ASN A 1 147 ? 16.597 20.046 -1.003 1.00 89.00 147 ASN A C 1
ATOM 1162 O O . ASN A 1 147 ? 17.047 18.901 -0.976 1.00 89.00 147 ASN A O 1
ATOM 1166 N N . SER A 1 148 ? 17.161 21.029 -0.297 1.00 86.44 148 SER A N 1
ATOM 1167 C CA . SER A 1 148 ? 18.370 20.857 0.529 1.00 86.44 148 SER A CA 1
ATOM 1168 C C . SER A 1 148 ? 18.232 19.840 1.671 1.00 86.44 148 SER A C 1
ATOM 1170 O O . SER A 1 148 ? 19.238 19.414 2.227 1.00 86.44 148 SER A O 1
ATOM 1172 N N . ARG A 1 149 ? 17.005 19.426 2.014 1.00 84.69 149 ARG A N 1
ATOM 1173 C CA . ARG A 1 149 ? 16.708 18.378 3.005 1.00 84.69 149 ARG A CA 1
ATOM 1174 C C . ARG A 1 149 ? 16.456 17.007 2.365 1.00 84.69 149 ARG A C 1
ATOM 1176 O O . ARG A 1 149 ? 16.030 16.088 3.052 1.00 84.69 149 ARG A O 1
ATOM 1183 N N . GLY A 1 150 ? 16.662 16.870 1.054 1.00 82.19 150 GLY A N 1
ATOM 1184 C CA . GLY A 1 150 ? 16.437 15.626 0.317 1.00 82.19 150 GLY A CA 1
ATOM 1185 C C . GLY A 1 150 ? 14.967 15.308 0.023 1.00 82.19 150 GLY A C 1
ATOM 1186 O O . GLY A 1 150 ? 14.692 14.264 -0.566 1.00 82.19 150 GLY A O 1
ATOM 1187 N N . MET A 1 151 ? 14.023 16.188 0.382 1.00 78.44 151 MET A N 1
ATOM 1188 C CA . MET A 1 151 ? 12.599 15.969 0.108 1.00 78.44 151 MET A CA 1
ATOM 1189 C C . MET A 1 151 ? 12.291 16.259 -1.358 1.00 78.44 151 MET A C 1
ATOM 1191 O O . MET A 1 151 ? 12.712 17.293 -1.884 1.00 78.44 151 MET A O 1
ATOM 1195 N N . VAL A 1 152 ? 11.534 15.369 -2.001 1.00 83.19 152 VAL A N 1
ATOM 1196 C CA . VAL A 1 152 ? 11.065 15.553 -3.378 1.00 83.19 152 VAL A CA 1
ATOM 1197 C C . VAL A 1 152 ? 10.066 16.711 -3.413 1.00 83.19 152 VAL A C 1
ATOM 1199 O O . VAL A 1 152 ? 9.025 16.659 -2.770 1.00 83.19 152 VAL A O 1
ATOM 1202 N N . VAL A 1 153 ? 10.397 17.765 -4.159 1.00 87.19 153 VAL A N 1
ATOM 1203 C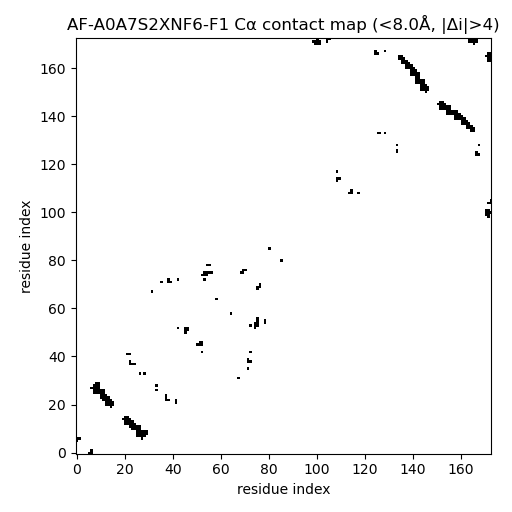 CA . VAL A 1 153 ? 9.562 18.966 -4.355 1.00 87.19 153 VAL A CA 1
ATOM 1204 C C . VAL A 1 153 ? 9.005 19.072 -5.778 1.00 87.19 153 VAL A C 1
ATOM 1206 O O . VAL A 1 153 ? 8.265 19.999 -6.092 1.00 87.19 153 VAL A O 1
ATOM 1209 N N . GLY A 1 154 ? 9.352 18.120 -6.643 1.00 81.69 154 GLY A N 1
ATOM 1210 C CA . GLY A 1 154 ? 8.799 17.985 -7.985 1.00 81.69 154 GLY A CA 1
ATOM 1211 C C . GLY A 1 154 ? 9.356 16.760 -8.706 1.00 81.69 154 GLY A C 1
ATOM 1212 O O . GLY A 1 154 ? 10.426 16.259 -8.357 1.00 81.69 154 GLY A O 1
ATOM 1213 N N . SER A 1 155 ? 8.640 16.293 -9.724 1.00 83.56 155 SER A N 1
ATOM 1214 C CA . SER A 1 155 ? 9.064 15.231 -10.641 1.00 83.56 155 SER A CA 1
ATOM 1215 C C . SER A 1 155 ? 9.194 15.772 -12.068 1.00 83.56 155 SER A C 1
ATOM 1217 O O . SER A 1 155 ? 8.583 16.781 -12.428 1.00 83.56 155 SER A O 1
ATOM 1219 N N . LYS A 1 156 ? 10.045 15.136 -12.875 1.00 85.25 156 LYS A N 1
ATOM 1220 C CA . LYS A 1 156 ? 10.286 15.467 -14.285 1.00 85.25 156 LYS A CA 1
ATOM 1221 C C . LYS A 1 156 ? 9.950 14.258 -15.170 1.00 85.25 156 LYS A C 1
ATOM 1223 O O . LYS A 1 156 ? 8.920 13.617 -14.985 1.00 85.25 156 LYS A O 1
ATOM 1228 N N . LYS A 1 157 ? 10.781 13.985 -16.181 1.00 91.06 157 LYS A N 1
ATOM 1229 C CA . LYS A 1 157 ? 10.595 12.885 -17.128 1.00 91.06 157 LYS A CA 1
ATOM 1230 C C . LYS A 1 157 ? 10.808 11.538 -16.435 1.00 91.06 157 LYS A C 1
ATOM 1232 O O . LYS A 1 157 ? 11.540 11.446 -15.451 1.00 91.06 157 LYS A O 1
ATOM 1237 N N . THR A 1 158 ? 10.163 10.509 -16.972 1.00 90.56 158 THR A N 1
ATOM 1238 C CA . THR A 1 158 ? 10.414 9.119 -16.588 1.00 90.56 158 THR A CA 1
ATOM 1239 C C . THR A 1 158 ? 11.854 8.769 -16.947 1.00 90.56 158 THR A C 1
ATOM 1241 O O . THR A 1 158 ? 12.268 8.961 -18.091 1.00 90.56 158 THR A O 1
ATOM 1244 N N . ALA A 1 159 ? 12.606 8.310 -15.955 1.00 90.94 159 ALA A N 1
ATOM 1245 C CA . ALA A 1 159 ? 14.013 7.950 -16.055 1.00 90.94 159 ALA A CA 1
ATOM 1246 C C . ALA A 1 159 ? 14.194 6.442 -16.288 1.00 90.94 159 ALA A C 1
ATOM 1248 O O . ALA A 1 159 ? 15.108 6.038 -17.002 1.00 90.94 159 ALA A O 1
ATOM 1249 N N . LEU A 1 160 ? 13.311 5.615 -15.718 1.00 94.25 160 LEU A N 1
ATOM 1250 C CA . LEU A 1 160 ? 13.361 4.158 -15.816 1.00 94.25 160 LEU A CA 1
ATOM 1251 C C . LEU A 1 160 ? 11.944 3.587 -15.889 1.00 94.25 160 LEU A C 1
ATOM 1253 O O . LEU A 1 160 ? 11.038 4.079 -15.222 1.00 94.25 160 LEU A O 1
ATOM 1257 N N . ILE A 1 161 ? 11.769 2.536 -16.685 1.00 95.56 161 ILE A N 1
ATOM 1258 C CA . ILE A 1 161 ? 10.590 1.668 -16.648 1.00 95.56 161 ILE A CA 1
ATOM 1259 C C . ILE A 1 161 ? 11.091 0.280 -16.267 1.00 95.56 161 ILE A C 1
ATOM 1261 O O . ILE A 1 161 ? 12.019 -0.230 -16.897 1.00 95.56 161 ILE A O 1
ATOM 1265 N N . GLN A 1 162 ? 10.483 -0.320 -15.253 1.00 95.38 162 GLN A N 1
ATOM 1266 C CA . GLN A 1 162 ? 10.739 -1.693 -14.843 1.00 95.38 162 GLN A CA 1
ATOM 1267 C C . GLN A 1 162 ? 9.563 -2.571 -15.263 1.00 95.38 162 GLN A C 1
ATOM 1269 O O . GLN A 1 162 ? 8.397 -2.233 -15.056 1.00 95.38 162 GLN A O 1
ATOM 1274 N N . LEU A 1 163 ? 9.883 -3.717 -15.850 1.00 95.38 163 LEU A N 1
ATOM 1275 C CA . LEU A 1 163 ? 8.933 -4.771 -16.176 1.00 95.38 163 LEU A CA 1
ATOM 1276 C C . LEU A 1 163 ? 9.403 -6.031 -15.461 1.00 95.38 163 LEU A C 1
ATOM 1278 O O . LEU A 1 163 ? 10.601 -6.303 -15.475 1.00 95.38 163 LEU A O 1
ATOM 1282 N N . ALA A 1 164 ? 8.481 -6.788 -14.872 1.00 93.50 164 ALA A N 1
ATOM 1283 C CA . ALA A 1 164 ? 8.796 -8.119 -14.368 1.00 93.50 164 ALA A CA 1
ATOM 1284 C C . ALA A 1 164 ? 7.677 -9.118 -14.665 1.00 93.50 164 ALA A C 1
ATOM 1286 O O . ALA A 1 164 ? 6.498 -8.757 -14.744 1.00 93.50 164 ALA A O 1
ATOM 1287 N N . TYR A 1 165 ? 8.046 -10.381 -14.840 1.00 92.31 165 TYR A N 1
ATOM 1288 C CA . TYR A 1 165 ? 7.121 -11.479 -15.097 1.00 92.31 165 TYR A CA 1
ATOM 1289 C C . TYR A 1 165 ? 7.633 -12.792 -14.503 1.00 92.31 165 TYR A C 1
ATOM 1291 O O . TYR A 1 165 ? 8.802 -12.941 -14.153 1.00 92.31 165 TYR A O 1
ATOM 1299 N N . CYS A 1 166 ? 6.727 -13.763 -14.379 1.00 89.06 166 CYS A N 1
ATOM 1300 C CA . CYS A 1 166 ? 7.075 -15.115 -13.964 1.00 89.06 166 CYS A CA 1
ATOM 1301 C C . CYS A 1 166 ? 7.369 -15.969 -15.203 1.00 89.06 166 CYS A C 1
ATOM 1303 O O . CYS A 1 166 ? 6.513 -16.122 -16.078 1.00 89.06 166 CYS A O 1
ATOM 1305 N N . HIS A 1 167 ? 8.579 -16.515 -15.273 1.00 86.69 167 HIS A N 1
ATOM 1306 C CA . HIS A 1 167 ? 8.995 -17.453 -16.305 1.00 86.69 167 HIS A CA 1
ATOM 1307 C C . HIS A 1 167 ? 8.389 -18.851 -16.071 1.00 86.69 167 HIS A C 1
ATOM 1309 O O . HIS A 1 167 ? 7.871 -19.159 -14.996 1.00 86.69 167 HIS A O 1
ATOM 1315 N N . SER A 1 168 ? 8.450 -19.736 -17.071 1.00 84.69 168 SER A N 1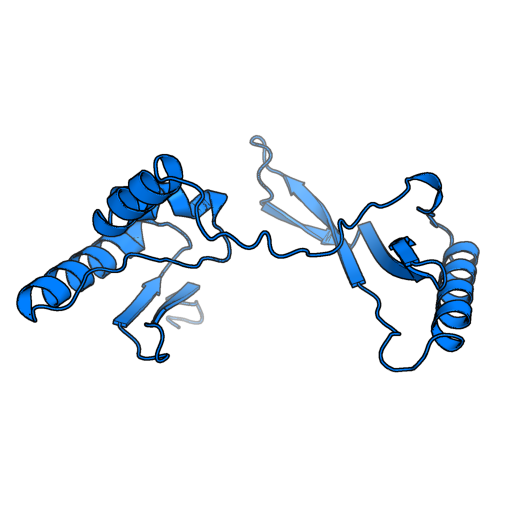
ATOM 1316 C CA . SER A 1 168 ? 7.864 -21.083 -16.993 1.00 84.69 168 SER A CA 1
ATOM 1317 C C . SER A 1 168 ? 8.478 -21.972 -15.905 1.00 84.69 168 SER A C 1
ATOM 1319 O O . SER A 1 168 ? 7.817 -22.894 -15.435 1.00 84.69 168 SER A O 1
ATOM 1321 N N . ASP A 1 169 ? 9.721 -21.700 -15.501 1.00 86.62 169 ASP A N 1
ATOM 1322 C CA . ASP A 1 169 ? 10.415 -22.377 -14.393 1.00 86.62 169 ASP A CA 1
ATOM 1323 C C . ASP A 1 169 ? 10.061 -21.808 -13.005 1.00 86.62 169 ASP A C 1
ATOM 1325 O O . ASP A 1 169 ? 10.581 -22.277 -11.995 1.00 86.62 169 ASP A O 1
ATOM 1329 N N . GLY A 1 170 ? 9.174 -20.810 -12.942 1.00 82.88 170 GLY A N 1
ATOM 1330 C CA . GLY A 1 170 ? 8.765 -20.145 -11.708 1.00 82.88 170 GLY A CA 1
ATOM 1331 C C . GLY A 1 170 ? 9.678 -18.996 -11.272 1.00 82.88 170 GLY A C 1
ATOM 1332 O O . GLY A 1 170 ? 9.345 -18.313 -10.305 1.00 82.88 170 GLY A O 1
ATOM 1333 N N . SER A 1 171 ? 10.794 -18.746 -11.965 1.00 87.50 171 SER A N 1
ATOM 1334 C CA . SER A 1 171 ? 11.673 -17.613 -11.662 1.00 87.50 171 SER A CA 1
ATOM 1335 C C . SER A 1 171 ? 11.049 -16.277 -12.072 1.00 87.50 171 SER A C 1
ATOM 1337 O O . SER A 1 171 ? 10.259 -16.202 -13.015 1.00 87.50 171 SER A O 1
ATOM 1339 N N . ILE A 1 172 ? 11.409 -15.210 -11.357 1.00 89.19 172 ILE A N 1
ATOM 1340 C CA . ILE A 1 172 ? 11.074 -13.837 -11.746 1.00 89.19 172 ILE A CA 1
ATOM 1341 C C . ILE A 1 172 ? 12.174 -13.300 -12.662 1.00 89.19 172 ILE A C 1
ATOM 1343 O O . ILE A 1 172 ? 13.366 -13.483 -12.377 1.00 89.19 172 ILE A O 1
ATOM 1347 N N . ARG A 1 173 ? 11.758 -12.664 -13.757 1.00 88.00 173 ARG A N 1
ATOM 1348 C CA . ARG A 1 173 ? 12.608 -12.021 -14.762 1.00 88.00 173 ARG A CA 1
ATOM 1349 C C . ARG A 1 173 ? 12.123 -10.613 -15.050 1.00 88.00 173 ARG A C 1
ATOM 1351 O O . ARG A 1 173 ? 10.890 -10.410 -14.976 1.00 88.00 173 ARG A O 1
#

pLDDT: mean 85.91, std 10.51, range [49.88, 97.38]

Sequence (173 aa):
QYRGQKLFNALITATNEHGEIRLQFHTVSDSHDQMIAPIQAFLKTANEYGHDHPILLTTDKPCGDKRFFLEHINSLREMQSILNNGPVTGVQSANFPTCSVDPKNVRVASTIVDINELVSAMRAELRELPAKKRFISVDAEWDTVKNSRGMVVGSKKTALIQLAYCHSDGSIR

Mean predicted aligned error: 13.5 Å

Foldseek 3Di:
DPPPDDPFDDWDFDADPVRHTQFIDTHNDPDPVVCQVRLVVSVVVCVVVVHDFDCDDDDPCCVVCVVVCVVRGVSVVVSVVCVVPPPPPPPPVPPDPPQDADPVPDDDDDDPVVVVVVVVVLVVQLVPDDPVQNDKDKDWDFDFDADPVRDGPDTDDTPDIDIWGQGPVRHID

Organism: NCBI:txid420275

Secondary structure (DSSP, 8-state):
-BTTB-S-SEEEEEE-TT--EEEEEEESSS-THHHHHHHHHHHHHHHHTTPPPPS----S-HHHHHHHHHHH-HHHHHHHHHHHHS---S------------GGG-----SHHHHHHHHHHHHHHHHHS-GGG--EEEEEEEEEEE-TTS-EEEEEEEEEEEEEEB-TTS-B-

Solvent-accessible surface area (backbone atoms only — not comparable to full-atom values): 10947 Å² total; per-residue (Å²): 105,59,96,88,37,77,72,53,72,47,74,51,74,43,57,51,99,84,67,47,80,70,43,76,52,76,27,73,58,93,58,66,77,76,46,51,64,59,50,52,51,43,54,50,51,27,59,79,71,72,46,83,72,64,58,77,86,89,67,98,48,55,85,76,46,48,63,59,50,41,71,77,34,62,49,34,38,52,42,52,49,45,70,74,71,46,80,91,73,81,74,71,68,76,82,64,77,83,86,66,74,54,73,87,51,64,80,89,66,91,47,74,66,52,41,52,51,53,56,48,52,53,53,54,58,43,64,77,42,58,79,97,63,60,57,73,51,78,51,74,42,56,45,66,43,57,49,100,85,68,48,74,78,45,76,63,59,77,71,47,78,48,70,38,33,67,46,98,88,68,46,46,61